Protein AF-A0A1A3GLB0-F1 (afdb_monomer)

Solvent-accessible surface area (backbone atoms only — not comparable to full-atom values): 3787 Å² total; per-residue (Å²): 135,54,74,67,58,50,52,51,52,52,50,50,52,53,53,53,50,52,53,52,52,50,46,51,53,61,67,68,41,86,89,66,48,75,66,57,47,50,48,47,54,50,51,51,52,54,53,51,53,59,67,71,46,77,83,71,74,74,78,82,82,125

Organism: Mycolicibacterium mucogenicum (NCBI:txid56689)

Structure (mmCIF, N/CA/C/O backbone):
data_AF-A0A1A3GLB0-F1
#
_entry.id   AF-A0A1A3GLB0-F1
#
loop_
_atom_site.group_PDB
_atom_site.id
_atom_site.type_symbol
_atom_site.label_atom_id
_atom_site.label_alt_id
_atom_site.label_comp_id
_atom_site.label_asym_id
_atom_site.label_entity_id
_atom_site.label_seq_id
_atom_site.pdbx_PDB_ins_code
_atom_site.Cartn_x
_atom_site.Cartn_y
_atom_site.Cartn_z
_atom_site.occupancy
_atom_site.B_iso_or_equiv
_atom_site.auth_seq_id
_atom_site.auth_comp_id
_atom_site.auth_asym_id
_atom_site.auth_atom_id
_atom_site.pdbx_PDB_model_num
ATOM 1 N N . MET A 1 1 ? 23.153 -6.234 -13.966 1.00 69.44 1 MET A N 1
ATOM 2 C CA . MET A 1 1 ? 22.034 -5.323 -13.664 1.00 69.44 1 MET A CA 1
ATOM 3 C C . MET A 1 1 ? 22.210 -4.100 -14.534 1.00 69.44 1 MET A C 1
ATOM 5 O O . MET A 1 1 ? 23.260 -3.468 -14.453 1.00 69.44 1 MET A O 1
ATOM 9 N N . THR A 1 2 ? 21.272 -3.855 -15.440 1.00 92.12 2 THR A N 1
ATOM 10 C CA . THR A 1 2 ? 21.307 -2.686 -16.325 1.00 92.12 2 THR A CA 1
ATOM 11 C C . THR A 1 2 ? 20.782 -1.449 -15.592 1.00 92.12 2 THR A C 1
ATOM 13 O O . THR A 1 2 ? 20.139 -1.568 -14.549 1.00 92.12 2 THR A O 1
ATOM 16 N N . ALA A 1 3 ? 21.047 -0.256 -16.131 1.00 90.06 3 ALA A N 1
ATOM 17 C CA . ALA A 1 3 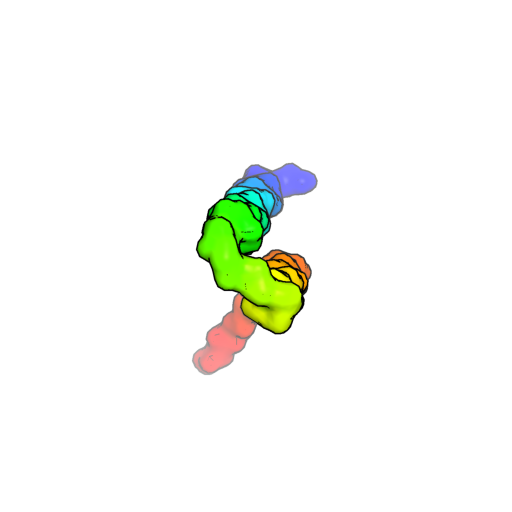? 20.442 0.974 -15.614 1.00 90.06 3 ALA A CA 1
ATOM 18 C C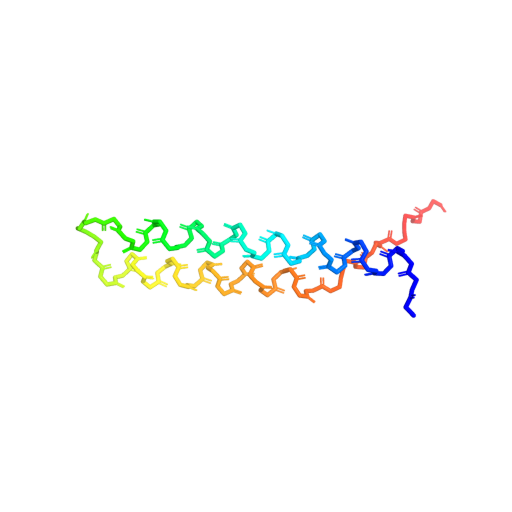 . ALA A 1 3 ? 18.902 0.906 -15.656 1.00 90.06 3 ALA A C 1
ATOM 20 O O . ALA A 1 3 ? 18.248 1.312 -14.704 1.00 90.06 3 ALA A O 1
ATOM 21 N N . ALA A 1 4 ? 18.339 0.289 -16.701 1.00 86.62 4 ALA A N 1
ATOM 22 C CA . ALA A 1 4 ? 16.899 0.081 -16.831 1.00 86.62 4 ALA A CA 1
ATOM 23 C C . ALA A 1 4 ? 16.331 -0.835 -15.732 1.00 86.62 4 ALA A C 1
ATOM 25 O O . ALA A 1 4 ? 15.299 -0.515 -15.149 1.00 86.62 4 ALA A O 1
ATOM 26 N N . ASP A 1 5 ? 17.028 -1.929 -15.395 1.00 86.50 5 ASP A N 1
ATOM 27 C CA . ASP A 1 5 ? 16.606 -2.827 -14.307 1.00 86.50 5 ASP A CA 1
ATOM 28 C C . ASP A 1 5 ? 16.608 -2.107 -12.951 1.00 86.50 5 ASP A C 1
ATOM 30 O O . ASP A 1 5 ? 15.741 -2.339 -12.107 1.00 86.50 5 ASP A O 1
ATOM 34 N N . TYR A 1 6 ? 17.597 -1.234 -12.731 1.00 90.25 6 TYR A N 1
ATOM 35 C CA . TYR A 1 6 ? 17.699 -0.438 -11.511 1.00 90.25 6 TYR A CA 1
ATOM 36 C C . TYR A 1 6 ? 16.579 0.603 -11.417 1.00 90.25 6 TYR A C 1
ATOM 38 O O . TYR A 1 6 ? 15.947 0.729 -10.367 1.00 90.25 6 TYR A O 1
ATOM 46 N N . ASP A 1 7 ? 16.307 1.324 -12.505 1.00 90.31 7 ASP A N 1
ATOM 47 C CA . ASP A 1 7 ? 15.246 2.329 -12.548 1.00 90.31 7 ASP A CA 1
ATOM 48 C C . ASP A 1 7 ? 13.864 1.701 -12.333 1.00 90.31 7 ASP A C 1
ATOM 50 O O . ASP A 1 7 ? 13.065 2.244 -11.565 1.00 90.31 7 ASP A O 1
ATOM 54 N N . ASP A 1 8 ? 13.607 0.529 -12.920 1.00 87.88 8 ASP A N 1
ATOM 55 C CA . ASP A 1 8 ? 12.385 -0.245 -12.686 1.00 87.88 8 ASP A CA 1
ATOM 56 C C . ASP A 1 8 ? 12.260 -0.694 -11.220 1.00 87.88 8 ASP A C 1
ATOM 58 O O . ASP A 1 8 ? 11.224 -0.485 -10.581 1.00 87.88 8 ASP A O 1
ATOM 62 N N . ALA A 1 9 ? 13.335 -1.235 -10.636 1.00 89.00 9 ALA A N 1
ATOM 63 C CA . ALA A 1 9 ? 13.351 -1.616 -9.224 1.00 89.00 9 ALA A CA 1
ATOM 64 C C . ALA A 1 9 ? 13.089 -0.410 -8.304 1.00 89.00 9 ALA A C 1
ATOM 66 O O . ALA A 1 9 ? 12.316 -0.500 -7.347 1.00 89.00 9 ALA A O 1
ATOM 67 N N . MET A 1 10 ? 13.677 0.747 -8.615 1.00 92.12 10 MET A N 1
ATOM 68 C CA . MET A 1 10 ? 13.452 1.983 -7.869 1.00 92.12 10 MET A CA 1
ATOM 69 C C . MET A 1 10 ? 12.040 2.544 -8.074 1.00 92.12 10 MET A C 1
ATOM 71 O O . MET A 1 10 ? 11.475 3.126 -7.145 1.00 92.12 10 MET A O 1
ATOM 75 N N . ALA A 1 11 ? 11.444 2.388 -9.257 1.00 90.25 11 ALA A N 1
ATOM 76 C CA . ALA A 1 11 ? 10.050 2.750 -9.509 1.00 90.25 11 ALA A CA 1
ATOM 77 C C . ALA A 1 11 ? 9.097 1.883 -8.672 1.00 90.25 11 ALA A C 1
ATOM 79 O O . ALA A 1 11 ? 8.244 2.428 -7.9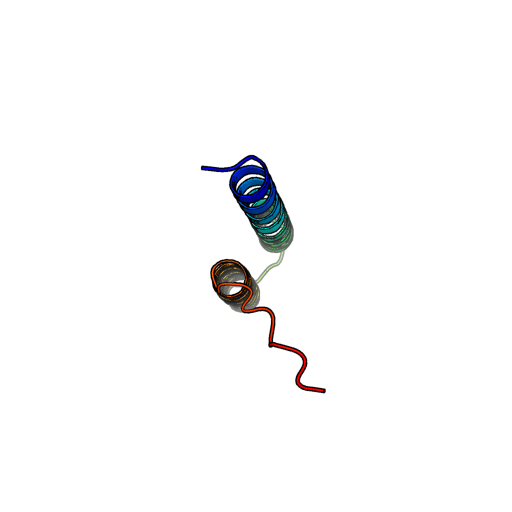64 1.00 90.25 11 ALA A O 1
ATOM 80 N N . ARG A 1 12 ? 9.309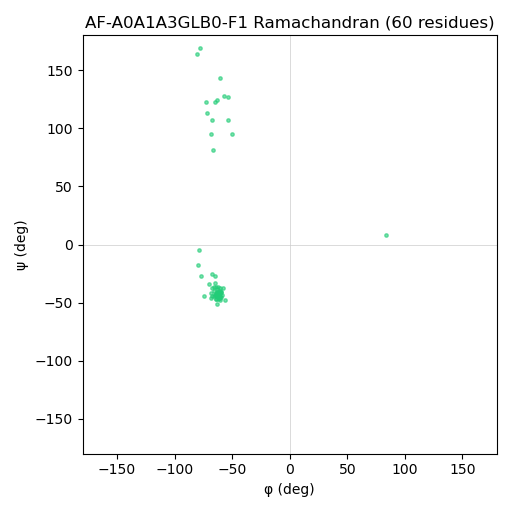 0.560 -8.653 1.00 88.88 12 ARG A N 1
ATOM 81 C CA . ARG A 1 12 ? 8.560 -0.379 -7.803 1.00 88.88 12 ARG A CA 1
ATOM 82 C C . ARG A 1 12 ? 8.712 -0.058 -6.317 1.00 88.88 12 ARG A C 1
ATOM 84 O O . ARG A 1 12 ? 7.711 0.038 -5.611 1.00 88.88 12 ARG A O 1
ATOM 91 N N . ALA A 1 13 ? 9.929 0.226 -5.851 1.00 91.00 13 ALA A N 1
ATOM 92 C CA . ALA A 1 13 ? 10.175 0.605 -4.458 1.00 91.00 13 ALA A CA 1
ATOM 93 C C . ALA A 1 13 ? 9.427 1.890 -4.052 1.00 91.00 13 ALA A C 1
ATOM 95 O O . ALA A 1 13 ? 8.849 1.966 -2.965 1.00 91.00 13 ALA A O 1
ATOM 96 N N . ARG A 1 14 ? 9.394 2.904 -4.929 1.00 93.62 14 ARG A N 1
ATOM 97 C CA . ARG A 1 14 ? 8.634 4.144 -4.684 1.00 93.62 14 ARG A CA 1
ATOM 98 C C . ARG A 1 14 ? 7.128 3.892 -4.651 1.00 93.62 14 ARG A C 1
ATOM 100 O O . ARG A 1 14 ? 6.445 4.468 -3.804 1.00 93.62 14 ARG A O 1
ATOM 107 N N . ALA A 1 15 ? 6.623 3.033 -5.534 1.00 91.44 15 ALA A N 1
ATOM 108 C CA . ALA A 1 15 ? 5.214 2.658 -5.570 1.00 91.44 15 ALA A CA 1
ATOM 109 C C . ALA A 1 15 ? 4.791 1.912 -4.291 1.00 91.44 15 ALA A C 1
ATOM 111 O O . AL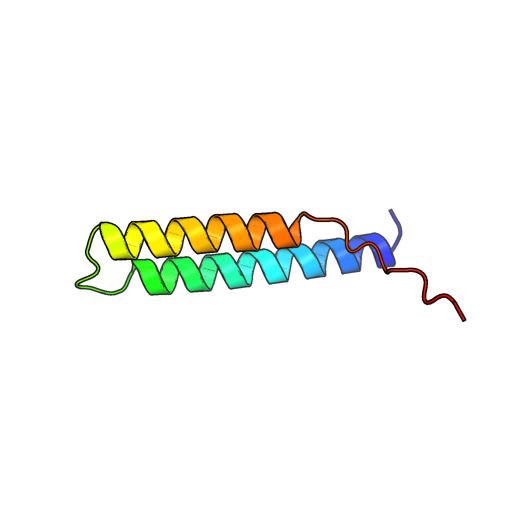A A 1 15 ? 3.775 2.267 -3.691 1.00 91.44 15 ALA A O 1
ATOM 112 N N . ALA A 1 16 ? 5.602 0.962 -3.817 1.00 91.81 16 ALA A N 1
ATOM 113 C CA . ALA A 1 16 ? 5.356 0.243 -2.566 1.00 91.81 16 ALA A CA 1
ATOM 114 C C . ALA A 1 16 ? 5.354 1.186 -1.356 1.00 91.81 16 ALA A C 1
ATOM 116 O O . ALA A 1 16 ? 4.451 1.145 -0.517 1.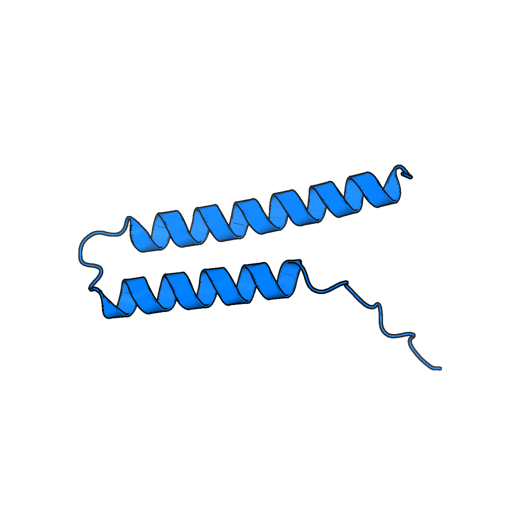00 91.81 16 ALA A O 1
ATOM 117 N N . LEU A 1 17 ? 6.318 2.111 -1.298 1.00 95.00 17 LEU A N 1
ATOM 118 C CA . LEU A 1 17 ? 6.379 3.115 -0.237 1.00 95.00 17 LEU A CA 1
ATOM 119 C C . LEU A 1 17 ? 5.137 4.021 -0.216 1.00 95.00 17 LEU A C 1
ATOM 121 O O . LEU A 1 17 ? 4.668 4.391 0.861 1.00 95.00 17 LEU A O 1
ATOM 125 N N . ALA A 1 18 ? 4.597 4.389 -1.379 1.00 95.12 18 ALA A N 1
ATOM 126 C CA . ALA A 1 18 ? 3.387 5.205 -1.462 1.00 95.12 18 ALA A CA 1
ATOM 127 C C . ALA A 1 18 ? 2.158 4.472 -0.894 1.00 95.12 18 ALA A C 1
ATOM 129 O O . ALA A 1 18 ? 1.406 5.060 -0.114 1.00 95.12 18 ALA A O 1
ATOM 130 N N . VAL A 1 19 ? 1.995 3.185 -1.220 1.00 93.38 19 VAL A N 1
ATOM 131 C CA . VAL A 1 19 ? 0.910 2.341 -0.685 1.00 93.38 19 VAL A CA 1
ATOM 132 C C . VAL A 1 19 ? 1.036 2.193 0.835 1.00 93.38 19 VAL A C 1
ATOM 134 O O . VAL A 1 19 ? 0.059 2.392 1.556 1.00 93.38 19 VAL A O 1
ATOM 137 N N . LEU A 1 20 ? 2.247 1.941 1.344 1.00 94.81 20 LEU A N 1
ATOM 138 C CA . LEU A 1 20 ? 2.502 1.840 2.786 1.00 94.81 20 LEU A CA 1
ATOM 139 C C . LEU A 1 20 ? 2.160 3.136 3.530 1.00 94.81 20 LEU A C 1
ATOM 141 O O . LEU A 1 20 ? 1.510 3.096 4.574 1.00 94.81 20 LEU A O 1
ATOM 145 N N . LYS A 1 21 ? 2.554 4.295 2.986 1.00 96.75 21 LYS A N 1
ATOM 146 C CA . LYS A 1 21 ? 2.225 5.604 3.574 1.00 96.75 21 LYS A CA 1
ATOM 147 C C . LYS A 1 21 ? 0.719 5.842 3.633 1.00 96.75 21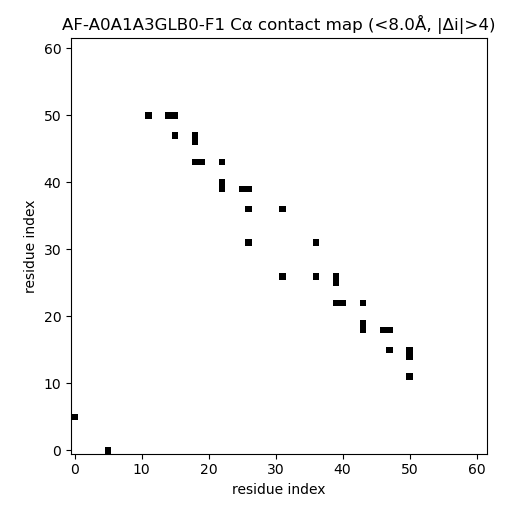 LYS A C 1
ATOM 149 O O . LYS A 1 21 ? 0.230 6.357 4.636 1.00 96.75 21 LYS A O 1
ATOM 154 N N . ARG A 1 22 ? -0.009 5.453 2.584 1.00 94.62 22 ARG A N 1
ATOM 155 C CA . ARG A 1 22 ? -1.470 5.553 2.541 1.00 94.62 22 ARG A CA 1
ATOM 156 C C . ARG A 1 22 ? -2.118 4.684 3.620 1.00 94.62 22 ARG A C 1
ATOM 158 O O . ARG A 1 22 ? -2.899 5.203 4.409 1.00 94.62 22 ARG A O 1
ATOM 165 N N . ALA A 1 23 ? -1.752 3.405 3.696 1.00 94.69 23 ALA A N 1
ATOM 166 C CA . ALA A 1 23 ? -2.297 2.492 4.700 1.00 94.69 23 ALA A CA 1
ATOM 167 C C . ALA A 1 23 ? -1.989 2.965 6.131 1.00 94.69 23 ALA A C 1
ATOM 169 O O . ALA A 1 23 ? -2.858 2.929 6.997 1.00 94.69 23 ALA A O 1
ATOM 170 N N . ALA A 1 24 ? -0.779 3.478 6.375 1.00 94.75 24 ALA A N 1
ATOM 171 C CA . ALA A 1 24 ? -0.410 4.046 7.669 1.00 94.75 24 ALA A CA 1
ATOM 172 C C . ALA A 1 24 ? -1.272 5.263 8.045 1.00 94.75 24 ALA A C 1
ATOM 174 O O . ALA A 1 24 ? -1.687 5.381 9.197 1.00 94.75 24 ALA A O 1
ATOM 175 N N . ALA A 1 25 ? -1.566 6.152 7.090 1.00 94.75 25 ALA A N 1
ATOM 176 C CA . ALA A 1 25 ? -2.437 7.303 7.318 1.00 94.75 25 ALA A CA 1
ATOM 177 C C . ALA A 1 25 ? -3.883 6.878 7.625 1.00 94.75 25 ALA A C 1
ATOM 179 O O . ALA A 1 25 ? -4.480 7.385 8.574 1.00 94.75 25 ALA A O 1
ATOM 180 N N . GLU A 1 26 ? -4.420 5.912 6.874 1.00 92.25 26 GLU A N 1
ATOM 181 C CA . GLU A 1 26 ? -5.764 5.364 7.097 1.00 92.25 26 GLU A CA 1
ATOM 182 C C . GLU A 1 26 ? -5.872 4.730 8.498 1.00 92.25 26 GLU A C 1
ATOM 184 O O . GLU A 1 26 ? -6.754 5.100 9.272 1.00 92.25 26 GLU A O 1
ATOM 189 N N . LEU A 1 27 ? -4.905 3.890 8.887 1.00 92.81 27 LEU A N 1
ATOM 190 C CA . LEU A 1 27 ? -4.864 3.241 10.206 1.00 92.81 27 LEU A CA 1
ATOM 191 C C . LEU A 1 27 ? -4.617 4.203 11.377 1.00 92.81 27 LEU A C 1
ATOM 193 O O . LEU A 1 27 ? -5.005 3.906 12.503 1.00 92.81 27 LEU A O 1
ATOM 197 N N . SER A 1 28 ? -3.971 5.345 11.135 1.00 91.19 28 SER A N 1
ATOM 198 C CA . SER A 1 28 ? -3.731 6.359 12.173 1.00 91.19 28 SER A CA 1
ATOM 199 C C . SER A 1 28 ? -4.963 7.229 12.451 1.00 91.19 28 SER A C 1
ATOM 201 O O . SER A 1 28 ? -4.922 8.076 13.345 1.00 91.19 28 SER A O 1
ATOM 203 N N . THR A 1 29 ? -6.049 7.060 11.689 1.00 89.69 29 THR A N 1
ATOM 204 C CA . THR A 1 29 ? -7.265 7.863 11.844 1.00 89.69 29 THR A CA 1
ATOM 205 C C . THR A 1 29 ? -8.019 7.448 13.116 1.00 89.69 29 THR A C 1
ATOM 207 O O . THR A 1 29 ? -8.404 6.284 13.245 1.00 89.69 29 THR A O 1
ATOM 210 N N . PRO A 1 30 ? -8.273 8.374 14.061 1.00 84.31 30 PRO A N 1
ATOM 211 C CA . PRO A 1 30 ? -9.016 8.067 15.281 1.00 84.31 30 PRO A CA 1
ATOM 212 C C . PRO A 1 30 ? -10.438 7.587 14.970 1.00 84.31 30 PRO A C 1
ATOM 214 O O . PRO A 1 30 ? -11.087 8.107 14.065 1.00 84.31 30 PRO A O 1
ATOM 217 N N . GLY A 1 31 ? -10.943 6.628 15.747 1.00 81.50 31 GLY A N 1
ATOM 218 C CA . GLY A 1 31 ? -12.293 6.084 15.559 1.00 81.50 31 GLY A CA 1
ATOM 219 C C . GLY A 1 31 ? -12.394 4.978 14.507 1.00 81.50 31 GLY A C 1
ATOM 220 O O . GLY A 1 31 ? -13.501 4.553 14.194 1.00 81.50 31 GLY A O 1
ATOM 221 N N . HIS A 1 32 ? -11.265 4.488 13.987 1.00 81.38 32 HIS A N 1
ATOM 222 C CA . HIS A 1 32 ? -11.242 3.247 13.219 1.00 81.38 32 HIS A CA 1
ATOM 223 C C . HIS A 1 32 ? -11.619 2.059 14.107 1.00 81.38 32 HIS A C 1
ATOM 225 O O . HIS A 1 32 ? -10.962 1.793 15.117 1.00 81.38 32 HIS A O 1
ATOM 231 N N . ASP A 1 33 ? -12.665 1.336 13.716 1.00 85.81 33 ASP A N 1
ATOM 232 C CA . ASP A 1 33 ? -12.977 0.042 14.306 1.00 85.81 33 ASP A CA 1
ATOM 233 C C . ASP A 1 33 ? -12.061 -1.064 13.743 1.00 85.81 33 ASP A C 1
ATOM 235 O O . ASP A 1 33 ? -11.299 -0.881 12.785 1.00 85.81 33 ASP A O 1
ATOM 239 N N . ALA A 1 34 ? -12.106 -2.234 14.382 1.00 86.69 34 ALA A N 1
ATOM 240 C CA . ALA A 1 34 ? -11.267 -3.366 14.006 1.00 86.69 34 ALA A CA 1
ATOM 241 C C . ALA A 1 34 ? -11.591 -3.917 12.603 1.00 86.69 34 ALA A C 1
ATOM 243 O O . ALA A 1 34 ? -10.708 -4.475 11.946 1.00 86.69 34 ALA A O 1
ATOM 244 N N . GLU A 1 35 ? -12.827 -3.758 12.121 1.00 89.56 35 GLU A N 1
ATOM 245 C CA . GLU A 1 35 ? -13.236 -4.239 10.798 1.00 89.56 35 GLU A CA 1
ATOM 246 C C . GLU A 1 35 ? -12.674 -3.354 9.684 1.00 89.56 35 GLU A C 1
ATOM 248 O O . GLU A 1 35 ? -12.111 -3.871 8.711 1.00 89.56 35 GLU A O 1
ATOM 253 N N . ALA A 1 36 ? -12.752 -2.035 9.863 1.00 88.00 36 ALA A N 1
ATOM 254 C CA . ALA A 1 36 ? -12.163 -1.036 8.986 1.00 88.00 36 ALA A CA 1
ATOM 255 C C . ALA A 1 36 ? -10.640 -1.203 8.924 1.00 88.00 36 ALA A C 1
ATOM 257 O O . ALA A 1 36 ? -10.075 -1.296 7.832 1.00 88.00 36 ALA A O 1
ATOM 258 N N . ALA A 1 37 ? -9.976 -1.375 10.073 1.00 91.56 37 ALA A N 1
ATOM 259 C CA . ALA A 1 37 ? -8.541 -1.661 10.112 1.00 91.56 37 ALA A CA 1
ATOM 260 C C . ALA A 1 37 ? -8.196 -2.965 9.366 1.00 91.56 37 ALA A C 1
ATOM 262 O O . ALA A 1 37 ? -7.235 -3.021 8.594 1.00 91.56 37 ALA A O 1
ATOM 263 N N . GLY A 1 38 ? -9.018 -4.007 9.529 1.00 93.62 38 GLY A N 1
ATOM 264 C CA . GLY A 1 38 ? -8.878 -5.260 8.791 1.00 93.62 38 GLY A CA 1
ATOM 265 C C . GLY A 1 38 ? -9.034 -5.095 7.275 1.00 93.62 38 GLY A C 1
ATOM 266 O O . GLY A 1 38 ? -8.325 -5.753 6.512 1.00 93.62 38 GLY A O 1
ATOM 267 N N . ALA A 1 39 ? -9.928 -4.215 6.819 1.00 94.06 39 ALA A N 1
ATOM 268 C CA . ALA A 1 39 ? -10.098 -3.906 5.400 1.00 94.06 39 ALA A CA 1
ATOM 269 C C . ALA A 1 39 ? -8.874 -3.186 4.817 1.00 94.06 39 ALA A C 1
ATOM 271 O O . ALA A 1 39 ? -8.382 -3.597 3.764 1.00 94.06 39 ALA A O 1
ATOM 272 N N . VAL A 1 40 ? -8.329 -2.195 5.530 1.00 94.12 40 VAL A N 1
ATOM 273 C CA . VAL A 1 40 ? -7.108 -1.477 5.121 1.00 94.12 40 VAL A CA 1
ATOM 274 C C . VAL A 1 40 ? -5.927 -2.439 4.978 1.00 94.12 40 VAL A C 1
ATOM 276 O O . VAL A 1 40 ? -5.209 -2.397 3.980 1.00 94.12 40 VAL A O 1
ATOM 279 N N . LEU A 1 41 ? -5.752 -3.368 5.923 1.00 94.25 41 LEU A N 1
ATOM 280 C CA . LEU A 1 41 ? -4.680 -4.370 5.858 1.00 94.25 41 LEU A CA 1
ATOM 281 C C . LEU A 1 41 ? -4.851 -5.356 4.692 1.00 94.25 41 LEU A C 1
ATOM 283 O O . LEU A 1 41 ? -3.859 -5.742 4.068 1.00 94.25 41 LEU A O 1
ATOM 287 N N . ARG A 1 42 ? -6.089 -5.755 4.366 1.00 94.69 42 ARG A N 1
ATOM 288 C CA . ARG A 1 42 ? -6.365 -6.592 3.184 1.00 94.69 42 ARG A CA 1
ATOM 289 C C . ARG A 1 42 ? -6.023 -5.853 1.892 1.00 94.69 42 ARG A C 1
ATOM 291 O O . ARG A 1 42 ? -5.307 -6.412 1.069 1.00 94.69 42 ARG A O 1
ATOM 298 N N . HIS A 1 43 ? -6.453 -4.599 1.753 1.00 92.44 43 HIS A N 1
ATOM 299 C CA . HIS A 1 43 ? -6.124 -3.779 0.585 1.00 92.44 43 HIS A CA 1
ATOM 300 C C . HIS A 1 43 ? -4.616 -3.553 0.446 1.00 92.44 43 HIS A C 1
ATOM 302 O O . HIS A 1 43 ? -4.082 -3.721 -0.645 1.00 92.44 43 HIS A O 1
ATOM 308 N N . LEU A 1 44 ? -3.915 -3.267 1.549 1.00 93.81 44 LEU A N 1
ATOM 309 C CA . LEU A 1 44 ? -2.457 -3.134 1.558 1.00 93.81 44 LEU A CA 1
ATOM 310 C C . LEU A 1 44 ? -1.773 -4.393 1.010 1.00 93.81 44 LEU A C 1
ATOM 312 O O . LEU A 1 44 ? -0.892 -4.297 0.159 1.00 93.81 44 LEU A O 1
ATOM 316 N N . ARG A 1 45 ? -2.177 -5.576 1.483 1.00 92.56 45 ARG A N 1
ATOM 317 C CA . ARG A 1 45 ? -1.621 -6.846 1.004 1.00 92.56 45 ARG A CA 1
ATOM 318 C C . ARG A 1 45 ? -1.880 -7.042 -0.488 1.00 92.56 45 ARG A C 1
ATOM 320 O O . ARG A 1 45 ? -0.966 -7.430 -1.210 1.00 92.56 45 ARG A O 1
ATOM 327 N N . ASP A 1 46 ? -3.105 -6.796 -0.936 1.00 93.00 46 ASP A N 1
ATOM 328 C CA . ASP A 1 46 ? -3.497 -7.025 -2.325 1.00 93.00 46 ASP A CA 1
ATOM 329 C C . ASP A 1 46 ? -2.782 -6.040 -3.276 1.00 93.00 46 ASP A C 1
ATOM 331 O O . ASP A 1 46 ? -2.336 -6.432 -4.357 1.00 93.00 46 ASP A O 1
ATOM 335 N N . ASP A 1 47 ? -2.588 -4.787 -2.853 1.00 90.12 47 ASP A N 1
ATOM 336 C CA . ASP A 1 47 ? -1.837 -3.778 -3.605 1.00 90.12 47 ASP A CA 1
ATOM 337 C C . ASP A 1 47 ? -0.340 -4.104 -3.687 1.00 90.12 47 ASP A C 1
ATOM 339 O O . ASP A 1 47 ? 0.246 -3.987 -4.766 1.00 90.12 47 ASP A O 1
ATOM 343 N N . LEU A 1 48 ? 0.276 -4.568 -2.593 1.00 89.31 48 LEU A N 1
ATOM 344 C CA . LEU A 1 48 ? 1.670 -5.032 -2.608 1.00 89.31 48 LEU A CA 1
ATOM 345 C C . LEU A 1 48 ? 1.839 -6.269 -3.500 1.00 89.31 48 LEU A C 1
ATOM 347 O O . LEU A 1 48 ? 2.770 -6.331 -4.300 1.00 89.31 48 LEU A O 1
ATOM 351 N N . HIS A 1 49 ? 0.902 -7.217 -3.440 1.00 87.56 49 HIS A N 1
ATOM 352 C CA . HIS A 1 49 ? 0.949 -8.413 -4.280 1.00 87.56 49 HIS A CA 1
ATOM 353 C C . HIS A 1 49 ? 0.817 -8.083 -5.775 1.00 87.56 49 HIS A C 1
ATOM 355 O O . HIS A 1 49 ? 1.496 -8.683 -6.607 1.00 87.56 49 HIS A O 1
ATOM 361 N N . ARG A 1 50 ? -0.009 -7.087 -6.128 1.00 82.06 50 ARG A N 1
ATOM 362 C CA . ARG A 1 50 ? -0.123 -6.590 -7.508 1.00 82.06 50 ARG A CA 1
ATOM 363 C C . ARG A 1 50 ? 1.172 -5.936 -8.001 1.00 82.06 50 ARG A C 1
ATOM 365 O O . ARG A 1 50 ? 1.458 -6.016 -9.189 1.00 82.06 50 ARG A O 1
ATOM 372 N N . GLN A 1 51 ? 1.937 -5.291 -7.122 1.00 75.75 51 GLN A N 1
ATOM 373 C CA . GLN A 1 51 ? 3.214 -4.656 -7.476 1.00 75.75 51 GLN A CA 1
ATOM 374 C C . GLN A 1 51 ? 4.368 -5.656 -7.640 1.00 75.75 51 GLN A C 1
ATOM 376 O O . GLN A 1 51 ? 5.292 -5.387 -8.407 1.00 75.75 51 GLN A O 1
ATOM 381 N N . ASP A 1 52 ? 4.300 -6.799 -6.955 1.00 68.62 52 ASP A N 1
ATOM 382 C CA . ASP A 1 52 ? 5.250 -7.908 -7.117 1.00 68.62 52 ASP A CA 1
ATOM 383 C C . ASP A 1 52 ? 4.958 -8.772 -8.351 1.00 68.62 52 ASP A C 1
ATOM 385 O O . ASP A 1 52 ? 5.835 -9.508 -8.814 1.00 68.62 52 ASP A O 1
ATOM 389 N N . ALA A 1 53 ? 3.747 -8.685 -8.912 1.00 61.69 53 ALA A N 1
ATOM 390 C CA . ALA A 1 53 ? 3.438 -9.348 -10.166 1.00 61.69 53 ALA A CA 1
ATOM 391 C C . ALA A 1 53 ? 4.315 -8.746 -11.280 1.00 61.69 53 ALA A C 1
ATOM 393 O O . ALA A 1 53 ? 4.289 -7.528 -11.488 1.00 61.69 53 ALA A O 1
ATOM 394 N N . PRO A 1 54 ? 5.099 -9.562 -12.010 1.00 55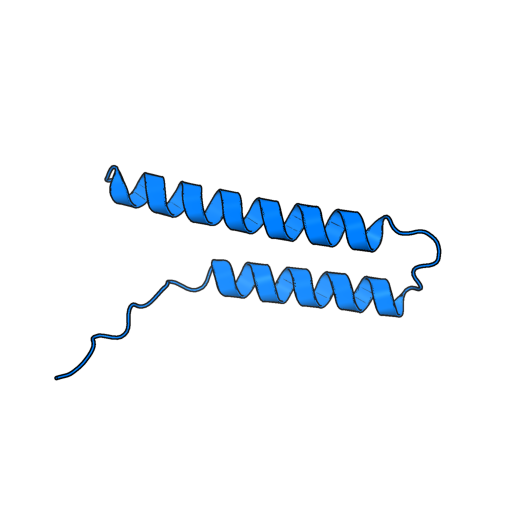.66 54 PRO A N 1
ATOM 395 C CA . PRO A 1 54 ? 5.863 -9.058 -13.136 1.00 55.66 54 PRO A CA 1
ATOM 396 C C . PRO A 1 54 ? 4.887 -8.408 -14.111 1.00 55.66 54 PRO A C 1
ATOM 398 O O . PRO A 1 54 ? 3.887 -9.018 -14.493 1.00 55.66 54 PRO A O 1
ATOM 401 N N . SER A 1 55 ? 5.175 -7.165 -14.500 1.00 52.41 55 SER A N 1
ATOM 402 C CA . SER A 1 55 ? 4.466 -6.486 -15.579 1.00 52.41 55 SER A CA 1
ATOM 403 C C . SER A 1 55 ? 4.794 -7.231 -16.872 1.00 52.41 55 SER A C 1
ATOM 405 O O . SER A 1 55 ? 5.737 -6.899 -17.590 1.00 52.41 55 SER A O 1
ATOM 407 N N . VAL A 1 56 ? 4.090 -8.337 -17.121 1.00 51.66 56 VAL A N 1
ATOM 408 C CA . VAL A 1 56 ? 4.129 -9.029 -18.401 1.00 51.66 56 VAL A CA 1
ATOM 409 C C . VAL A 1 56 ? 3.447 -8.071 -19.359 1.00 51.66 56 VAL A C 1
ATOM 411 O O . VAL A 1 56 ? 2.223 -8.007 -19.419 1.00 51.66 56 VAL A O 1
ATOM 414 N N . ALA A 1 57 ? 4.246 -7.265 -20.053 1.00 49.28 57 ALA A N 1
ATOM 415 C CA . ALA A 1 57 ? 3.776 -6.537 -21.213 1.00 49.28 57 ALA A CA 1
ATOM 416 C C . ALA A 1 57 ? 3.159 -7.579 -22.152 1.00 49.28 57 ALA A C 1
ATOM 418 O O . ALA A 1 57 ? 3.874 -8.416 -22.709 1.00 49.28 57 ALA A O 1
ATOM 419 N N . GLU A 1 58 ? 1.829 -7.591 -22.259 1.00 50.25 58 GLU A N 1
ATOM 420 C CA . GLU A 1 58 ? 1.152 -8.408 -23.255 1.00 50.25 58 GLU A CA 1
ATOM 421 C C . GLU A 1 58 ? 1.760 -8.056 -24.616 1.00 50.25 58 GLU A C 1
ATOM 423 O O . GLU A 1 58 ? 1.831 -6.873 -24.970 1.00 50.25 58 GLU A O 1
ATOM 428 N N . PRO A 1 59 ? 2.239 -9.039 -25.398 1.00 48.00 59 PRO A N 1
ATOM 429 C CA . PRO A 1 59 ? 2.641 -8.750 -26.753 1.00 48.00 59 PRO A CA 1
ATOM 430 C C . PRO A 1 59 ? 1.365 -8.387 -27.507 1.00 48.00 59 PRO A C 1
ATOM 432 O O . PRO A 1 59 ? 0.534 -9.251 -27.790 1.00 48.00 59 PRO A O 1
ATOM 435 N N . THR A 1 60 ? 1.210 -7.099 -27.811 1.00 52.09 60 THR A N 1
ATOM 436 C CA . THR A 1 60 ? 0.242 -6.579 -28.776 1.00 52.09 60 THR A CA 1
ATOM 437 C C . THR A 1 60 ? 0.385 -7.379 -30.071 1.00 52.09 60 THR A C 1
ATOM 439 O O . THR A 1 60 ? 1.254 -7.090 -30.894 1.00 52.09 60 THR A O 1
ATOM 442 N N . ARG A 1 61 ? -0.432 -8.425 -30.249 1.00 54.59 61 ARG A N 1
ATOM 443 C CA . ARG A 1 61 ? -0.562 -9.124 -31.530 1.00 54.59 61 ARG A CA 1
ATOM 444 C C . ARG A 1 61 ? -1.317 -8.198 -32.476 1.00 54.59 61 ARG A C 1
ATOM 446 O O . ARG A 1 61 ? -2.490 -7.909 -32.248 1.00 54.59 61 ARG A O 1
ATOM 453 N N . ARG A 1 62 ? -0.622 -7.733 -33.508 1.00 56.44 62 ARG A N 1
ATOM 454 C CA . ARG A 1 62 ? -1.217 -7.264 -34.760 1.00 56.44 62 ARG A CA 1
ATOM 455 C C . ARG A 1 62 ? -1.057 -8.346 -35.811 1.00 56.44 62 ARG A C 1
ATOM 457 O O . ARG A 1 62 ? -0.011 -9.031 -35.764 1.00 56.44 62 ARG A O 1
#

Mean predicted aligned error: 7.86 Å

Sequence (62 aa):
MTAADYDDAMARARAALAVLKRAAAELSTPGHDAEAAGAVLRHLRDDLHRQDAPSVAEPTRR

Nearest PDB structures (foldseek):
  3aai-assembly1_D  TM=6.563E-01  e=4.139E+00  Thermus thermophilus HB8
  2kub-assembly1_A  TM=6.280E-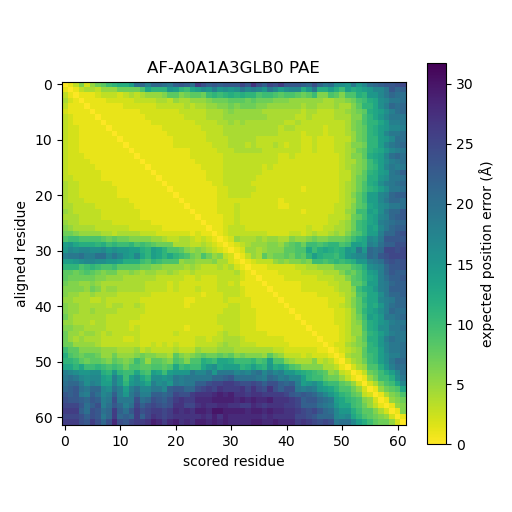01  e=4.714E+00  Streptococcus parasanguinis
  2q0o-assembly1_C  TM=5.776E-01  e=6.964E+00  Sinorhizobium fredii NGR234
  9e8l-assembly1_d  TM=5.325E-01  e=5.369E+00  Homo sapiens

Radius of gyration: 15.92 Å; Cα contacts (8 Å, |Δi|>4): 17; chains: 1; bounding box: 35×17×50 Å

Foldseek 3Di:
DDPVVVVLVVVLVVQLVVLVVVLVVQVPDPPDDPVSNVVSVVVNVVSNVVSPPPPPPPPPDD

Secondary structure (DSSP, 8-state):
--HHHHHHHHHHHHHHHHHHHHHHHHHTSTT--HHHHHHHHHHHHHHHHHHHS---------

pLDDT: mean 83.84, std 14.54, range [48.0, 96.75]